Protein AF-A0A6B2VFN2-F1 (afdb_monomer_lite)

Structure (mmCIF, N/CA/C/O backbone):
data_AF-A0A6B2VFN2-F1
#
_entry.id   AF-A0A6B2VFN2-F1
#
loop_
_atom_site.group_PDB
_atom_site.id
_atom_site.type_symbol
_atom_site.label_atom_id
_atom_site.label_alt_id
_atom_site.label_comp_id
_atom_site.label_asym_id
_atom_site.label_entity_id
_atom_site.label_seq_id
_atom_site.pdbx_PDB_ins_code
_atom_site.Cartn_x
_atom_site.Cartn_y
_atom_site.Cartn_z
_atom_site.occupancy
_atom_site.B_iso_or_equiv
_atom_site.auth_seq_id
_atom_site.auth_comp_id
_atom_site.auth_asym_id
_atom_site.auth_atom_id
_atom_site.pdbx_PDB_model_num
ATOM 1 N N . MET A 1 1 ? 42.271 -6.108 -31.082 1.00 52.34 1 MET A N 1
ATOM 2 C CA . MET A 1 1 ? 41.631 -6.967 -32.108 1.00 52.34 1 MET A CA 1
ATOM 3 C C . MET A 1 1 ? 42.453 -8.231 -32.277 1.00 52.34 1 MET A C 1
ATOM 5 O O . MET A 1 1 ? 43.671 -8.130 -32.325 1.00 52.34 1 MET A O 1
ATOM 9 N N . THR A 1 2 ? 41.819 -9.399 -32.352 1.00 78.94 2 THR A N 1
ATOM 10 C CA . THR A 1 2 ? 42.516 -10.686 -32.541 1.00 78.94 2 THR A CA 1
ATOM 11 C C . THR A 1 2 ? 42.675 -11.034 -34.029 1.00 78.94 2 THR A C 1
ATOM 13 O O . THR A 1 2 ? 41.843 -10.654 -34.852 1.00 78.94 2 THR A O 1
ATOM 16 N N . ILE A 1 3 ? 43.713 -11.803 -34.392 1.00 71.69 3 ILE A N 1
ATOM 17 C CA . ILE A 1 3 ? 44.017 -12.228 -35.783 1.00 71.69 3 ILE A CA 1
ATOM 18 C C . ILE A 1 3 ? 42.811 -12.924 -36.447 1.00 71.69 3 ILE A C 1
ATOM 20 O O . ILE A 1 3 ? 42.537 -12.746 -37.634 1.00 71.69 3 ILE A O 1
ATOM 24 N N . ALA A 1 4 ? 42.028 -13.672 -35.666 1.00 60.78 4 ALA A N 1
ATOM 25 C CA . ALA A 1 4 ? 40.812 -14.330 -36.136 1.00 60.78 4 ALA A CA 1
ATOM 26 C C . ALA A 1 4 ? 39.687 -13.346 -36.525 1.00 60.78 4 ALA A C 1
ATOM 28 O O . ALA A 1 4 ? 38.902 -13.645 -37.428 1.00 60.78 4 ALA A O 1
ATOM 29 N N . GLN A 1 5 ? 39.596 -12.180 -35.872 1.00 68.31 5 GLN A N 1
ATOM 30 C CA . GLN A 1 5 ? 38.646 -11.127 -36.249 1.00 68.31 5 GLN A CA 1
ATOM 31 C C . GLN A 1 5 ? 39.063 -10.457 -37.565 1.00 68.31 5 GLN A C 1
ATOM 33 O O . GLN A 1 5 ? 38.209 -10.288 -38.434 1.00 68.31 5 GLN A O 1
ATOM 38 N N . ASP A 1 6 ? 40.358 -10.178 -37.756 1.00 65.00 6 ASP A N 1
ATOM 39 C CA . ASP A 1 6 ? 40.893 -9.542 -38.975 1.00 65.00 6 ASP A CA 1
ATOM 40 C C . ASP A 1 6 ? 40.751 -10.448 -40.220 1.00 65.00 6 ASP A C 1
ATOM 42 O O . ASP A 1 6 ? 40.361 -10.017 -41.307 1.00 65.00 6 ASP A O 1
ATOM 46 N N . LEU A 1 7 ? 40.943 -11.763 -40.072 1.00 68.56 7 LEU A N 1
ATOM 47 C CA . LEU A 1 7 ? 40.706 -12.706 -41.174 1.00 68.56 7 LEU A CA 1
ATOM 48 C C . LEU A 1 7 ? 39.214 -12.830 -41.547 1.00 68.56 7 LEU A C 1
ATOM 50 O O . LEU A 1 7 ? 38.879 -12.974 -42.729 1.00 68.56 7 LEU A O 1
ATOM 54 N N . ARG A 1 8 ? 38.297 -12.745 -40.570 1.00 64.56 8 ARG A N 1
ATOM 55 C CA . ARG A 1 8 ? 36.842 -12.781 -40.822 1.00 64.56 8 ARG A CA 1
ATOM 56 C C . ARG A 1 8 ? 36.340 -11.515 -41.506 1.00 64.56 8 ARG A C 1
ATOM 58 O O . ARG A 1 8 ? 35.509 -11.627 -42.409 1.00 64.56 8 ARG A O 1
ATOM 65 N N . THR A 1 9 ? 36.816 -10.337 -41.101 1.00 65.50 9 THR A N 1
ATOM 66 C CA . THR A 1 9 ? 36.449 -9.068 -41.748 1.00 65.50 9 THR A CA 1
ATOM 67 C C . THR A 1 9 ? 36.961 -9.057 -43.184 1.00 65.50 9 THR A C 1
ATOM 69 O O . THR A 1 9 ? 36.157 -8.932 -44.107 1.00 65.50 9 THR A O 1
ATOM 72 N N . ARG A 1 10 ? 38.246 -9.360 -43.418 1.00 64.56 10 ARG A N 1
ATOM 73 C CA . ARG A 1 10 ? 38.822 -9.440 -44.775 1.00 64.56 10 ARG A CA 1
ATOM 74 C C . ARG A 1 10 ? 38.063 -10.400 -45.697 1.00 64.56 10 ARG A C 1
ATOM 76 O O . ARG A 1 10 ? 37.845 -10.070 -46.860 1.00 64.56 10 ARG A O 1
ATOM 83 N N . ARG A 1 11 ? 37.598 -11.557 -45.204 1.00 68.25 11 ARG A N 1
ATOM 84 C CA . ARG A 1 11 ? 36.796 -12.511 -46.002 1.00 68.25 11 ARG A CA 1
ATOM 85 C C . ARG A 1 11 ? 35.422 -11.957 -46.406 1.00 68.25 11 ARG A C 1
ATOM 87 O O . ARG A 1 11 ? 34.981 -12.237 -47.514 1.00 68.25 11 ARG A O 1
ATOM 94 N N . LYS A 1 12 ? 34.768 -11.149 -45.561 1.00 68.06 12 LYS A N 1
ATOM 95 C CA . LYS A 1 12 ? 33.449 -10.533 -45.839 1.00 68.06 12 LYS A CA 1
ATOM 96 C C . LYS A 1 12 ? 33.490 -9.389 -46.868 1.00 68.06 12 LYS A C 1
ATOM 98 O O . LYS A 1 12 ? 32.432 -8.973 -47.356 1.00 68.06 12 LYS A O 1
ATOM 103 N N . HIS A 1 13 ? 34.685 -8.880 -47.175 1.00 71.12 13 HIS A N 1
ATOM 104 C CA . HIS A 1 13 ? 34.907 -7.789 -48.131 1.00 71.12 13 HIS A CA 1
ATOM 105 C C . HIS A 1 13 ? 35.523 -8.254 -49.463 1.00 71.12 13 HIS A C 1
ATOM 107 O O . HIS A 1 13 ? 35.493 -7.500 -50.433 1.00 71.12 13 HIS A O 1
ATOM 113 N N . ARG A 1 14 ? 36.035 -9.494 -49.555 1.00 74.31 14 ARG A N 1
ATOM 114 C CA . ARG A 1 14 ? 36.526 -10.066 -50.823 1.00 74.31 14 ARG A CA 1
ATOM 115 C C . ARG A 1 14 ? 35.379 -10.183 -51.835 1.00 74.31 14 ARG A C 1
ATOM 117 O O . ARG A 1 14 ? 34.332 -10.735 -51.514 1.00 74.31 14 ARG A O 1
ATOM 124 N N . GLY A 1 15 ? 35.588 -9.667 -53.047 1.00 78.38 15 GLY A N 1
ATOM 125 C CA . GLY A 1 15 ? 34.603 -9.697 -54.138 1.00 78.38 15 GLY A CA 1
ATOM 126 C C . GLY A 1 15 ? 33.595 -8.542 -54.147 1.00 78.38 15 GLY A C 1
ATOM 127 O O . GLY A 1 15 ? 32.765 -8.490 -55.048 1.00 78.38 15 GLY A O 1
ATOM 128 N N . LYS A 1 16 ? 33.667 -7.605 -53.189 1.00 84.69 16 LYS A N 1
ATOM 129 C CA . LYS A 1 16 ? 32.861 -6.377 -53.216 1.00 84.69 16 LYS A CA 1
ATOM 130 C C . LYS A 1 16 ? 33.626 -5.240 -53.877 1.00 84.69 16 LYS A C 1
ATOM 132 O O . LYS A 1 16 ? 34.806 -5.042 -53.594 1.00 84.69 16 LYS A O 1
ATOM 137 N N . THR A 1 17 ? 32.949 -4.464 -54.716 1.00 89.12 17 THR A N 1
ATOM 138 C CA . THR A 1 17 ? 33.530 -3.228 -55.255 1.00 89.12 17 THR A CA 1
ATOM 139 C C . THR A 1 17 ? 33.572 -2.142 -54.169 1.00 89.12 17 THR A C 1
ATOM 141 O O . THR A 1 17 ? 32.743 -2.167 -53.251 1.00 89.12 17 THR A O 1
ATOM 144 N N . PRO A 1 18 ? 34.485 -1.155 -54.253 1.00 88.69 18 PRO A N 1
ATOM 145 C CA . PRO A 1 18 ? 34.527 -0.033 -53.309 1.00 88.69 18 PRO A CA 1
ATOM 146 C C . PRO A 1 18 ? 33.165 0.652 -53.126 1.00 88.69 18 PRO A C 1
ATOM 148 O O . PRO A 1 18 ? 32.749 0.933 -52.007 1.00 88.69 18 PRO A O 1
ATOM 151 N N . TRP A 1 19 ? 32.409 0.819 -54.213 1.00 90.38 19 TRP A N 1
ATOM 152 C CA . TRP A 1 19 ? 31.069 1.404 -54.172 1.00 90.38 19 TRP A CA 1
ATOM 153 C C . TRP A 1 19 ? 30.055 0.553 -53.386 1.00 90.38 19 TRP A C 1
ATOM 155 O O . TRP A 1 19 ? 29.244 1.086 -52.627 1.00 90.38 19 TRP A O 1
ATOM 165 N N . GLN A 1 20 ? 30.118 -0.780 -53.496 1.00 89.88 20 GLN A N 1
ATOM 166 C CA . GLN A 1 20 ? 29.274 -1.672 -52.692 1.00 89.88 20 GLN A CA 1
ATOM 167 C C . GLN A 1 20 ? 29.604 -1.573 -51.199 1.00 89.88 20 GLN A C 1
ATOM 169 O O . GLN A 1 20 ? 28.689 -1.636 -50.377 1.00 89.88 20 GLN A O 1
ATOM 174 N N . LEU A 1 21 ? 30.882 -1.392 -50.843 1.00 89.31 21 LEU A N 1
ATOM 175 C CA . LEU A 1 21 ? 31.291 -1.175 -49.454 1.00 89.31 21 LEU A CA 1
ATOM 176 C C . LEU A 1 21 ? 30.721 0.135 -48.907 1.00 89.31 21 LEU A C 1
ATOM 178 O O . LEU A 1 21 ? 30.087 0.104 -47.854 1.00 89.31 21 LEU A O 1
ATOM 182 N N . VAL A 1 22 ? 30.844 1.238 -49.651 1.00 93.00 22 VAL A N 1
ATOM 183 C CA . VAL A 1 22 ? 30.262 2.542 -49.280 1.00 93.00 22 VAL A CA 1
ATOM 184 C C . VAL A 1 22 ? 28.753 2.427 -49.055 1.00 93.00 22 VAL A C 1
ATOM 186 O O . VAL A 1 22 ? 28.248 2.864 -48.024 1.00 93.00 22 VAL A O 1
ATOM 189 N N . LYS A 1 23 ? 28.030 1.750 -49.957 1.00 93.38 23 LYS A N 1
ATOM 190 C CA . LYS A 1 23 ? 26.584 1.526 -49.799 1.00 93.38 23 LYS A CA 1
ATOM 191 C C . LYS A 1 23 ? 26.256 0.714 -48.544 1.00 93.38 23 LYS A C 1
ATOM 193 O O . LYS A 1 23 ? 25.274 1.012 -47.867 1.00 93.38 23 LYS A O 1
ATOM 198 N N . THR A 1 24 ? 27.046 -0.319 -48.235 1.00 91.69 24 THR A N 1
ATOM 199 C CA . THR A 1 24 ? 26.834 -1.113 -47.015 1.00 91.69 24 THR A CA 1
ATOM 200 C C . THR A 1 24 ? 27.152 -0.336 -45.746 1.00 91.69 24 THR A C 1
ATOM 202 O O . THR A 1 24 ? 26.391 -0.453 -44.794 1.00 91.69 24 THR A O 1
ATOM 205 N N . ILE A 1 25 ? 28.215 0.471 -45.741 1.00 92.06 25 ILE A N 1
ATOM 206 C CA . ILE A 1 25 ? 28.588 1.320 -44.604 1.00 92.06 25 ILE A CA 1
ATOM 207 C C . ILE A 1 25 ? 27.478 2.339 -44.346 1.00 92.06 25 ILE A C 1
ATOM 209 O O . ILE A 1 25 ? 26.897 2.314 -43.272 1.00 92.06 25 ILE A O 1
ATOM 213 N N . GLY A 1 26 ? 27.052 3.094 -45.363 1.00 95.62 26 GLY A N 1
ATOM 214 C CA . GLY A 1 26 ? 25.975 4.077 -45.200 1.00 95.62 26 GLY A CA 1
ATOM 215 C C . GLY A 1 26 ? 24.603 3.467 -44.875 1.00 95.62 26 GLY A C 1
ATOM 216 O O . GLY A 1 26 ? 23.694 4.165 -44.430 1.00 95.62 26 GLY A O 1
ATOM 217 N N . ARG A 1 27 ? 24.393 2.164 -45.109 1.00 96.19 27 ARG A N 1
ATOM 218 C CA . ARG A 1 27 ? 23.218 1.454 -44.580 1.00 96.19 27 ARG A CA 1
ATOM 219 C C . ARG A 1 27 ? 23.392 1.144 -43.092 1.00 96.19 27 ARG A C 1
ATOM 221 O O . ARG A 1 27 ? 22.484 1.425 -42.325 1.00 96.19 27 ARG A O 1
ATOM 228 N N . LEU A 1 28 ? 24.540 0.584 -42.711 1.00 95.50 28 LEU A N 1
ATOM 229 C CA . LEU A 1 28 ? 24.841 0.227 -41.324 1.00 95.50 28 LEU A CA 1
ATOM 230 C C . LEU A 1 28 ? 24.887 1.454 -40.408 1.00 95.50 28 LEU A C 1
ATOM 232 O O . LEU A 1 28 ? 24.419 1.363 -39.284 1.00 95.50 28 LEU A O 1
ATOM 236 N N . GLU A 1 29 ? 25.396 2.588 -40.888 1.00 96.56 29 GLU A N 1
ATOM 237 C CA . GLU A 1 29 ? 25.383 3.859 -40.152 1.00 96.56 29 GLU A CA 1
ATOM 238 C C . GLU A 1 29 ? 23.947 4.299 -39.851 1.00 96.56 29 GLU A C 1
ATOM 240 O O . GLU A 1 29 ? 23.611 4.523 -38.698 1.00 96.56 29 GLU A O 1
ATOM 245 N N . ARG A 1 30 ? 23.053 4.279 -40.850 1.00 97.19 30 ARG A N 1
ATOM 246 C CA . ARG A 1 30 ? 21.631 4.608 -40.641 1.00 97.19 30 ARG A CA 1
ATOM 247 C C . ARG A 1 30 ? 20.915 3.634 -39.703 1.00 97.19 30 ARG A C 1
ATOM 249 O O . ARG A 1 30 ? 20.075 4.054 -38.915 1.00 97.19 30 ARG A O 1
ATOM 256 N N . GLU A 1 31 ? 21.214 2.339 -39.804 1.00 97.56 31 GLU A N 1
ATOM 257 C CA . GLU A 1 31 ? 20.676 1.325 -38.888 1.00 97.56 31 GLU A CA 1
ATOM 258 C C . GLU A 1 31 ? 21.186 1.549 -37.453 1.00 97.56 31 GLU A C 1
ATOM 260 O O . GLU A 1 31 ? 20.409 1.441 -36.505 1.00 97.56 31 GLU A O 1
ATOM 265 N N . ALA A 1 32 ? 22.464 1.907 -37.290 1.00 96.56 32 ALA A N 1
ATOM 266 C CA . ALA A 1 32 ? 23.057 2.227 -35.996 1.00 96.56 32 ALA A CA 1
ATOM 267 C C . ALA A 1 32 ? 22.460 3.507 -35.396 1.00 96.56 32 ALA A C 1
ATOM 269 O O . ALA A 1 32 ? 22.075 3.490 -34.230 1.00 96.56 32 ALA A O 1
ATOM 270 N N . ASP A 1 33 ? 22.306 4.573 -36.185 1.00 97.81 33 ASP A N 1
ATOM 271 C CA . ASP A 1 33 ? 21.685 5.826 -35.743 1.00 97.81 33 ASP A CA 1
ATOM 272 C C . ASP A 1 33 ? 20.243 5.594 -35.275 1.00 97.81 33 ASP A C 1
ATOM 274 O O . ASP A 1 33 ? 19.854 6.035 -34.193 1.00 97.81 33 ASP A O 1
ATOM 278 N N . ALA A 1 34 ? 19.458 4.826 -36.042 1.00 97.75 34 ALA A N 1
ATOM 279 C CA . ALA A 1 34 ? 18.093 4.471 -35.662 1.00 97.75 34 ALA A CA 1
ATOM 280 C C . ALA A 1 34 ? 18.048 3.672 -34.348 1.00 97.75 34 ALA A C 1
ATOM 282 O O . ALA A 1 34 ? 17.217 3.956 -33.482 1.00 97.75 34 ALA A O 1
ATOM 283 N N . ALA A 1 35 ? 18.956 2.707 -34.173 1.00 97.69 35 ALA A N 1
ATOM 284 C CA . ALA A 1 35 ? 19.059 1.936 -32.937 1.00 97.69 35 ALA A CA 1
ATOM 285 C C . ALA A 1 35 ? 19.471 2.813 -31.742 1.00 97.69 35 ALA A C 1
ATOM 287 O O . ALA A 1 35 ? 18.927 2.654 -30.651 1.00 97.69 35 ALA A O 1
ATOM 288 N N . VAL A 1 36 ? 20.387 3.768 -31.933 1.00 98.19 36 VAL A N 1
ATOM 289 C CA . VAL A 1 36 ? 20.786 4.722 -30.887 1.00 98.19 36 VAL A CA 1
ATOM 290 C C . VAL A 1 36 ? 19.608 5.598 -30.473 1.00 98.19 36 VAL A C 1
ATOM 292 O O . VAL A 1 36 ? 19.346 5.717 -29.277 1.00 98.19 36 VAL A O 1
ATOM 295 N N . CYS A 1 37 ? 18.845 6.143 -31.424 1.00 97.94 37 CYS A N 1
ATOM 296 C CA . CYS A 1 37 ? 17.640 6.913 -31.108 1.00 97.94 37 CYS A CA 1
ATOM 297 C C . CYS A 1 37 ? 16.618 6.088 -30.311 1.00 97.94 37 CYS A C 1
ATOM 299 O O . CYS A 1 37 ? 16.052 6.592 -29.342 1.00 97.94 37 CYS A O 1
ATOM 301 N N . GLN A 1 38 ? 16.414 4.816 -30.671 1.00 98.31 38 GLN A N 1
ATOM 302 C CA . GLN A 1 38 ? 15.529 3.916 -29.924 1.00 98.31 38 GLN A CA 1
ATOM 303 C C . GLN A 1 38 ? 16.039 3.647 -28.506 1.00 98.31 38 GLN A C 1
ATOM 305 O O . GLN A 1 38 ? 15.256 3.684 -27.561 1.00 98.31 38 GLN A O 1
ATOM 310 N N . MET A 1 39 ? 17.342 3.410 -28.334 1.00 98.25 39 MET A N 1
ATOM 311 C CA . MET A 1 39 ? 17.932 3.213 -27.007 1.00 98.25 39 MET A CA 1
ATOM 312 C C . MET A 1 39 ? 17.777 4.449 -26.123 1.00 98.25 39 MET A C 1
ATOM 314 O O . MET A 1 39 ? 17.456 4.304 -24.948 1.00 98.25 39 MET A O 1
ATOM 318 N N . VAL A 1 40 ? 17.960 5.649 -26.679 1.00 98.31 40 VAL A N 1
ATOM 319 C CA . VAL A 1 40 ? 17.748 6.903 -25.943 1.00 98.31 40 VAL A CA 1
ATOM 320 C C . VAL A 1 40 ? 16.284 7.051 -25.532 1.00 98.31 40 VAL A C 1
ATOM 322 O O . VAL A 1 40 ? 16.023 7.346 -24.371 1.00 98.31 40 VAL A O 1
ATOM 325 N N . ALA A 1 41 ? 15.335 6.784 -26.435 1.00 98.25 41 ALA A N 1
ATOM 326 C CA . ALA A 1 41 ? 13.909 6.830 -26.110 1.00 98.25 41 ALA A CA 1
ATOM 327 C C . ALA A 1 41 ? 13.554 5.859 -24.968 1.00 98.25 41 ALA A C 1
ATOM 329 O O . ALA A 1 41 ? 12.975 6.269 -23.963 1.00 98.25 41 ALA A O 1
ATOM 330 N N . MET A 1 42 ? 14.000 4.603 -25.060 1.00 98.31 42 MET A N 1
ATOM 331 C CA . MET A 1 42 ? 13.786 3.617 -23.995 1.00 98.31 42 MET A CA 1
ATOM 332 C C . MET A 1 42 ? 14.444 4.036 -22.675 1.00 98.31 42 MET A C 1
ATOM 334 O O . MET A 1 42 ? 13.846 3.866 -21.618 1.00 98.31 42 MET A O 1
ATOM 338 N N . ALA A 1 43 ? 15.656 4.599 -22.709 1.00 98.44 43 ALA A N 1
ATOM 339 C CA . ALA A 1 43 ? 16.322 5.089 -21.503 1.00 98.44 43 ALA A CA 1
ATOM 340 C C . ALA A 1 43 ? 15.510 6.205 -20.828 1.00 98.44 43 ALA A C 1
ATOM 342 O O . ALA A 1 43 ? 15.283 6.145 -19.623 1.00 98.44 43 ALA A O 1
ATOM 343 N N . THR A 1 44 ? 14.985 7.159 -21.605 1.00 98.19 44 THR A N 1
ATOM 344 C CA . THR A 1 44 ? 14.132 8.226 -21.059 1.00 98.19 44 THR A CA 1
ATOM 345 C C . THR A 1 44 ? 12.819 7.701 -20.475 1.00 98.19 44 THR A C 1
ATOM 347 O O . THR A 1 44 ? 12.365 8.200 -19.447 1.00 98.19 44 THR A O 1
ATOM 350 N N . GLU A 1 45 ? 12.227 6.665 -21.077 1.00 98.50 45 GLU A N 1
ATOM 351 C CA . GLU A 1 45 ? 11.043 5.997 -20.524 1.00 98.50 45 GLU A CA 1
ATOM 352 C C . GLU A 1 45 ? 11.363 5.285 -19.203 1.00 98.50 45 GLU A C 1
ATOM 354 O O . GLU A 1 45 ? 10.609 5.404 -18.238 1.00 98.50 45 GLU A O 1
ATOM 359 N N . ILE A 1 46 ? 12.498 4.584 -19.127 1.00 98.44 46 ILE A N 1
ATOM 360 C CA . ILE A 1 46 ? 12.954 3.914 -17.900 1.00 98.44 46 ILE A CA 1
ATOM 361 C C . ILE A 1 46 ? 13.196 4.927 -16.777 1.00 98.44 46 ILE A C 1
ATOM 363 O O . ILE A 1 46 ? 12.813 4.665 -15.631 1.00 98.44 46 ILE A O 1
ATOM 367 N N . ASP A 1 47 ? 13.804 6.069 -17.089 1.00 98.50 47 ASP A N 1
ATOM 368 C CA . ASP A 1 47 ? 14.043 7.138 -16.119 1.00 98.50 47 ASP A CA 1
ATOM 369 C C . ASP A 1 47 ? 12.718 7.705 -15.591 1.00 98.50 47 ASP A C 1
ATOM 371 O O . ASP A 1 47 ? 12.545 7.825 -14.375 1.00 98.50 47 ASP A O 1
ATOM 375 N N . GLY A 1 48 ? 11.749 7.953 -16.482 1.00 98.44 48 GLY A N 1
ATOM 376 C CA . GLY A 1 48 ? 10.398 8.385 -16.110 1.00 98.44 48 GLY A CA 1
ATOM 377 C C . GLY A 1 48 ? 9.694 7.382 -15.194 1.00 98.44 48 GLY A C 1
ATOM 378 O O . GLY A 1 48 ? 9.287 7.725 -14.086 1.00 98.44 48 GLY A O 1
ATOM 379 N N . LEU A 1 49 ? 9.658 6.106 -15.587 1.00 98.50 49 LEU A N 1
ATOM 380 C CA . LEU A 1 49 ? 9.057 5.039 -14.779 1.00 98.50 49 LEU A CA 1
ATOM 381 C C . LEU A 1 49 ? 9.759 4.855 -13.426 1.00 98.50 49 LEU A C 1
ATOM 383 O O . LEU A 1 49 ? 9.138 4.458 -12.437 1.00 98.50 49 LEU A O 1
ATOM 387 N N . THR A 1 50 ? 11.064 5.112 -13.361 1.00 98.44 50 THR A N 1
ATOM 388 C CA . THR A 1 50 ? 11.820 5.042 -12.107 1.00 98.44 50 THR A CA 1
ATOM 389 C C . THR A 1 50 ? 11.466 6.201 -11.183 1.00 98.44 50 THR A C 1
ATOM 391 O O . THR A 1 50 ? 11.286 5.972 -9.985 1.00 98.44 50 THR A O 1
ATOM 394 N N . ALA A 1 51 ? 11.301 7.412 -11.718 1.00 98.38 51 ALA A N 1
ATOM 395 C CA . ALA A 1 51 ? 10.823 8.560 -10.953 1.00 98.38 51 ALA A CA 1
ATOM 396 C C . ALA A 1 51 ? 9.406 8.319 -10.402 1.00 98.38 51 ALA A C 1
ATOM 398 O O . ALA A 1 51 ? 9.200 8.449 -9.193 1.00 98.38 51 ALA A O 1
ATOM 399 N N . ASP A 1 52 ? 8.479 7.861 -11.248 1.00 98.38 52 ASP A N 1
ATOM 400 C CA . ASP A 1 52 ? 7.093 7.569 -10.857 1.00 98.38 52 ASP A CA 1
ATOM 401 C C . ASP A 1 52 ? 7.024 6.498 -9.761 1.00 98.38 52 ASP A C 1
ATOM 403 O O . ASP A 1 52 ? 6.334 6.652 -8.749 1.00 98.38 52 ASP A O 1
ATOM 407 N N . ARG A 1 53 ? 7.798 5.416 -9.913 1.00 98.44 53 ARG A N 1
ATOM 408 C CA . ARG A 1 53 ? 7.895 4.351 -8.906 1.00 98.44 53 ARG A CA 1
ATOM 409 C C . ARG A 1 53 ? 8.420 4.880 -7.573 1.00 98.44 53 ARG A C 1
ATOM 411 O O . ARG A 1 53 ? 7.894 4.507 -6.524 1.00 98.44 53 ARG A O 1
ATOM 418 N N . ASN A 1 54 ? 9.458 5.714 -7.598 1.00 98.25 54 ASN A N 1
ATOM 419 C CA . ASN A 1 54 ? 10.040 6.280 -6.382 1.00 98.25 54 ASN A CA 1
ATOM 420 C C . ASN A 1 54 ? 9.039 7.198 -5.673 1.00 98.25 54 ASN A C 1
ATOM 422 O O . ASN A 1 54 ? 8.885 7.103 -4.456 1.00 98.25 54 ASN A O 1
ATOM 426 N N . GLN A 1 55 ? 8.312 8.021 -6.431 1.00 98.25 55 GLN A N 1
ATOM 427 C CA . GLN A 1 55 ? 7.254 8.870 -5.893 1.00 98.25 55 GLN A CA 1
ATOM 428 C C . GLN A 1 55 ? 6.139 8.040 -5.248 1.00 98.25 55 GLN A C 1
ATOM 430 O O . GLN A 1 55 ? 5.760 8.309 -4.109 1.00 98.25 55 GLN A O 1
ATOM 435 N N . LEU A 1 56 ? 5.649 7.003 -5.933 1.00 98.31 56 LEU A N 1
ATOM 436 C CA . LEU A 1 56 ? 4.612 6.130 -5.383 1.00 98.31 56 LEU A CA 1
ATOM 437 C C . LEU A 1 56 ? 5.096 5.406 -4.121 1.00 98.31 56 LEU A C 1
ATOM 439 O O . LEU A 1 56 ? 4.370 5.317 -3.136 1.00 98.31 56 LEU A O 1
ATOM 443 N N . THR A 1 57 ? 6.344 4.935 -4.123 1.00 98.00 57 THR A N 1
ATOM 444 C CA . THR A 1 57 ? 6.945 4.268 -2.958 1.00 98.00 57 THR A CA 1
ATOM 445 C C . THR A 1 57 ? 6.980 5.202 -1.749 1.00 98.00 57 THR A C 1
ATOM 447 O O . THR A 1 57 ? 6.616 4.786 -0.652 1.00 98.00 57 THR A O 1
ATOM 450 N N . HIS A 1 58 ? 7.358 6.467 -1.948 1.00 97.81 58 HIS A N 1
ATOM 451 C CA . HIS A 1 58 ? 7.351 7.472 -0.886 1.00 97.81 58 HIS A CA 1
ATOM 452 C C . HIS A 1 58 ? 5.940 7.712 -0.337 1.00 97.81 58 HIS A C 1
ATOM 454 O O . HIS A 1 58 ? 5.727 7.640 0.869 1.00 97.81 58 HIS A O 1
ATOM 460 N N . GLN A 1 59 ? 4.958 7.908 -1.222 1.00 97.75 59 GLN A N 1
ATOM 461 C CA . GLN A 1 59 ? 3.561 8.115 -0.826 1.00 97.75 59 GLN A CA 1
ATOM 462 C C . GLN A 1 59 ? 3.013 6.932 -0.018 1.00 97.75 59 GLN A C 1
ATOM 464 O O . GLN A 1 59 ? 2.352 7.128 1.001 1.00 97.75 59 GLN A O 1
ATOM 469 N N . MET A 1 60 ? 3.316 5.699 -0.434 1.00 97.56 60 MET A N 1
AT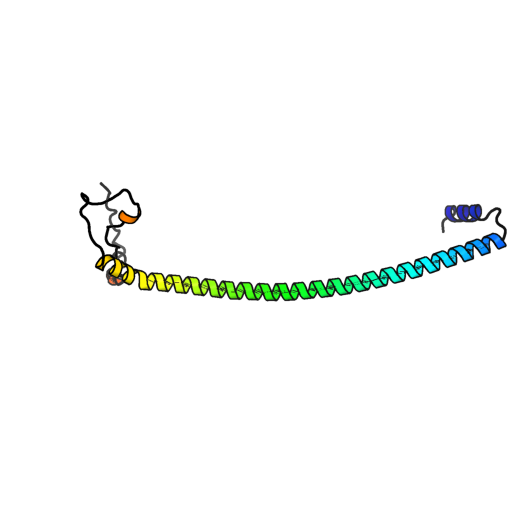OM 470 C CA . MET A 1 60 ? 2.898 4.506 0.303 1.00 97.56 60 MET A CA 1
ATOM 471 C C . MET A 1 60 ? 3.562 4.418 1.680 1.00 97.56 60 MET A C 1
ATOM 473 O O . MET A 1 60 ? 2.915 3.999 2.636 1.00 97.56 60 MET A O 1
ATOM 477 N N . GLN A 1 61 ? 4.829 4.817 1.803 1.00 97.62 61 GLN A N 1
ATOM 478 C CA . GLN A 1 61 ? 5.521 4.850 3.094 1.00 97.62 61 GLN A CA 1
ATOM 479 C C . GLN A 1 61 ? 4.906 5.887 4.037 1.00 97.62 61 GLN A C 1
ATOM 481 O O . GLN A 1 61 ? 4.639 5.566 5.193 1.00 97.62 61 GLN A O 1
ATOM 486 N N . GLU A 1 62 ? 4.617 7.093 3.548 1.00 97.31 62 GLU A N 1
ATOM 487 C CA . GLU A 1 62 ? 3.947 8.133 4.338 1.00 97.31 62 GLU A CA 1
ATOM 488 C C . GLU A 1 62 ? 2.566 7.672 4.820 1.00 97.31 62 GLU A C 1
ATOM 490 O O . GLU A 1 62 ? 2.240 7.802 6.001 1.00 97.31 62 GLU A O 1
ATOM 495 N N . GLN A 1 63 ? 1.778 7.063 3.930 1.00 97.50 63 GLN A N 1
ATOM 496 C CA . GLN A 1 63 ? 0.472 6.501 4.281 1.00 97.50 63 GLN A CA 1
ATOM 497 C C . GLN A 1 63 ? 0.589 5.358 5.291 1.00 97.50 63 GLN A C 1
ATOM 499 O O . GLN A 1 63 ? -0.189 5.303 6.241 1.00 97.50 63 GLN A O 1
ATOM 504 N N . ALA A 1 64 ? 1.567 4.463 5.129 1.00 97.88 64 ALA A N 1
ATOM 505 C CA . ALA A 1 64 ? 1.790 3.363 6.061 1.00 97.88 64 ALA A CA 1
ATOM 506 C C . ALA A 1 64 ? 2.128 3.872 7.470 1.00 97.88 64 ALA A C 1
ATOM 508 O O . ALA A 1 64 ? 1.586 3.356 8.446 1.00 97.88 64 ALA A O 1
ATOM 509 N N . VAL A 1 65 ? 2.965 4.910 7.582 1.00 97.62 65 VAL A N 1
ATOM 510 C CA . VAL A 1 65 ? 3.292 5.543 8.870 1.00 97.62 65 VAL A CA 1
ATOM 511 C C . VAL A 1 65 ? 2.056 6.200 9.489 1.00 97.62 65 VAL A C 1
ATOM 513 O O . VAL A 1 65 ? 1.776 5.977 10.666 1.00 97.62 65 VAL A O 1
ATOM 516 N N . ALA A 1 66 ? 1.280 6.955 8.707 1.00 96.88 66 ALA A N 1
ATOM 517 C CA . ALA A 1 66 ? 0.060 7.601 9.195 1.00 96.88 66 ALA A CA 1
ATOM 518 C C . ALA A 1 66 ? -0.990 6.583 9.679 1.00 96.88 66 ALA A C 1
ATOM 520 O O . ALA A 1 66 ? -1.600 6.755 10.738 1.00 96.88 66 ALA A O 1
ATOM 521 N N . HIS A 1 67 ? -1.178 5.493 8.930 1.00 97.25 67 HIS A N 1
ATOM 522 C CA . HIS A 1 67 ? -2.080 4.413 9.319 1.00 97.25 67 HIS A CA 1
ATOM 523 C C . HIS A 1 67 ? -1.591 3.668 10.558 1.00 97.25 67 HIS A C 1
ATOM 525 O O . HIS A 1 67 ? -2.407 3.367 11.424 1.00 97.25 67 HIS A O 1
ATOM 531 N N . ALA A 1 68 ? -0.286 3.410 10.680 1.00 97.75 68 ALA A N 1
ATOM 532 C CA . ALA A 1 68 ? 0.276 2.780 11.870 1.00 97.75 68 ALA A CA 1
ATOM 533 C C . ALA A 1 68 ? 0.021 3.624 13.129 1.00 97.75 68 ALA A C 1
ATOM 535 O O . ALA A 1 68 ? -0.440 3.079 14.127 1.00 97.75 68 ALA A O 1
ATOM 536 N N . ALA A 1 69 ? 0.232 4.943 13.054 1.00 97.00 69 ALA 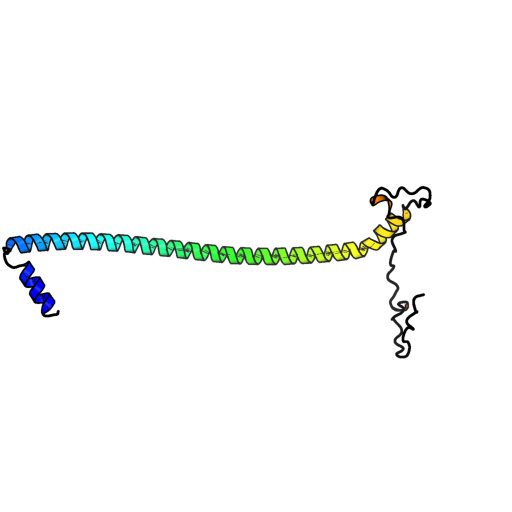A N 1
ATOM 537 C CA . ALA A 1 69 ? -0.072 5.854 14.158 1.00 97.00 69 ALA A CA 1
ATOM 538 C C . ALA A 1 69 ? -1.567 5.836 14.522 1.00 97.00 69 ALA A C 1
ATOM 540 O O . ALA A 1 69 ? -1.920 5.691 15.684 1.00 97.00 69 ALA A O 1
ATOM 541 N N . THR A 1 70 ? -2.450 5.874 13.519 1.00 97.88 70 THR A N 1
ATOM 542 C CA . THR A 1 70 ? -3.906 5.832 13.749 1.00 97.88 70 THR A CA 1
ATOM 543 C C . THR A 1 70 ? -4.348 4.521 14.407 1.00 97.88 70 THR A C 1
ATOM 545 O O . THR A 1 70 ? -5.222 4.517 15.269 1.00 97.88 70 THR A O 1
ATOM 548 N N . VAL A 1 71 ? -3.771 3.389 13.992 1.00 98.12 71 VAL A N 1
ATOM 549 C CA . VAL A 1 71 ? -4.072 2.082 14.594 1.00 98.12 71 VAL A CA 1
ATOM 550 C C . VAL A 1 71 ? -3.605 2.032 16.043 1.00 98.12 71 VAL A C 1
ATOM 552 O O . VAL A 1 71 ? -4.331 1.491 16.875 1.00 98.12 71 VAL A O 1
ATOM 555 N N . ASP A 1 72 ? -2.432 2.584 16.347 1.00 98.06 72 ASP A N 1
ATOM 556 C CA . ASP A 1 72 ? -1.922 2.654 17.717 1.00 98.06 72 ASP A CA 1
ATOM 557 C C . ASP A 1 72 ? -2.852 3.502 18.596 1.00 98.06 72 ASP A C 1
ATOM 559 O O . ASP A 1 72 ? -3.368 3.003 19.596 1.00 98.06 72 ASP A O 1
ATOM 563 N N . ASP A 1 73 ? -3.202 4.711 18.146 1.00 97.75 73 ASP A N 1
ATOM 564 C CA . ASP A 1 73 ? -4.140 5.601 18.840 1.00 97.75 73 ASP A CA 1
ATOM 565 C C . ASP A 1 73 ? -5.480 4.898 19.125 1.00 97.75 73 ASP A C 1
ATOM 567 O O . ASP A 1 73 ? -5.917 4.824 20.276 1.00 97.75 73 ASP A O 1
ATOM 571 N N . LEU A 1 74 ? -6.099 4.284 18.110 1.00 97.94 74 LEU A N 1
ATOM 572 C CA . LEU A 1 74 ? -7.364 3.553 18.270 1.00 97.94 74 LEU A CA 1
ATOM 573 C C . LEU A 1 74 ? -7.235 2.333 19.189 1.00 97.94 74 LEU A C 1
ATOM 575 O O . LEU A 1 74 ? -8.181 1.988 19.899 1.00 97.94 74 LEU A O 1
ATOM 579 N N . THR A 1 75 ? -6.083 1.664 19.181 1.00 98.06 75 THR A N 1
ATOM 580 C CA . THR A 1 75 ? -5.823 0.525 20.069 1.00 98.06 75 THR A CA 1
ATOM 581 C C . THR A 1 75 ? -5.741 0.996 21.516 1.00 98.06 75 THR A C 1
ATOM 583 O O . THR A 1 75 ? -6.374 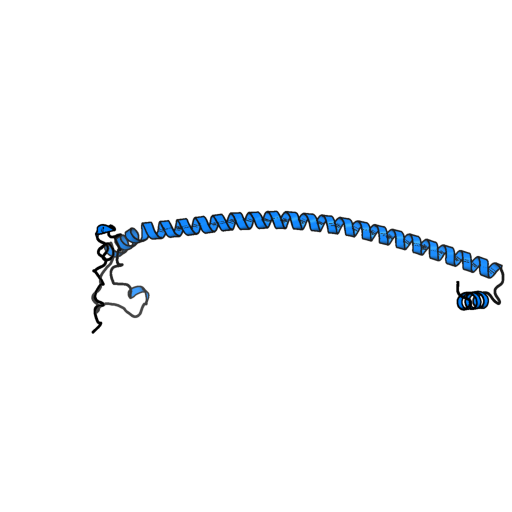0.393 22.383 1.00 98.06 75 THR A O 1
ATOM 586 N N . THR A 1 76 ? -5.042 2.104 21.777 1.00 97.88 76 THR A N 1
ATOM 587 C CA . THR A 1 76 ? -4.971 2.684 23.124 1.00 97.88 76 THR A CA 1
ATOM 588 C C . THR A 1 76 ? -6.335 3.166 23.617 1.00 97.88 76 THR A C 1
ATOM 590 O O . THR A 1 76 ? -6.688 2.917 24.771 1.00 97.88 76 THR A O 1
ATOM 593 N N . GLU A 1 77 ? -7.140 3.789 22.750 1.00 97.88 77 GLU A N 1
ATOM 594 C CA . GLU A 1 77 ? -8.497 4.222 23.089 1.00 97.88 77 GLU A CA 1
ATOM 595 C C . GLU A 1 77 ? -9.401 3.026 23.402 1.00 97.88 77 GLU A C 1
ATOM 597 O O . GLU A 1 77 ? -10.081 3.023 24.431 1.00 97.88 77 GLU A O 1
ATOM 602 N N . ARG A 1 78 ? -9.368 1.978 22.570 1.00 98.00 78 ARG A N 1
ATOM 603 C CA . ARG A 1 78 ? -10.106 0.734 22.822 1.00 98.00 78 ARG A CA 1
ATOM 604 C C . ARG A 1 78 ? -9.728 0.136 24.174 1.00 98.00 78 ARG A C 1
ATOM 606 O O . ARG A 1 78 ? -10.615 -0.161 24.966 1.00 98.00 78 ARG A O 1
ATOM 613 N N . ASP A 1 79 ? -8.436 -0.011 24.451 1.00 97.94 79 ASP A N 1
ATOM 614 C CA . ASP A 1 79 ? -7.965 -0.617 25.699 1.00 97.94 79 ASP A CA 1
ATOM 615 C C . ASP A 1 79 ? -8.376 0.224 26.916 1.00 97.94 79 ASP A C 1
ATOM 617 O O . ASP A 1 79 ? -8.768 -0.314 27.956 1.00 97.94 79 ASP A O 1
ATOM 621 N N . HIS A 1 80 ? -8.353 1.552 26.779 1.00 97.38 80 HIS A N 1
ATOM 622 C CA . HIS A 1 80 ? -8.841 2.460 27.808 1.00 97.38 80 HIS A CA 1
ATOM 623 C C . HIS A 1 80 ? -10.352 2.312 28.043 1.00 97.38 80 HIS A C 1
ATOM 625 O O . HIS A 1 80 ? -10.797 2.269 29.194 1.00 97.38 80 HIS A O 1
ATOM 631 N N . LEU A 1 81 ? -11.147 2.207 26.977 1.00 97.31 81 LEU A N 1
ATOM 632 C CA . LEU A 1 81 ? -12.592 1.990 27.066 1.00 97.31 81 LEU A CA 1
ATOM 633 C C . LEU A 1 81 ? -12.927 0.619 27.663 1.00 97.31 81 LEU A C 1
ATOM 635 O O . LEU A 1 81 ? -13.814 0.533 28.512 1.00 97.31 81 LEU A O 1
ATOM 639 N N . ASP A 1 82 ? -12.196 -0.433 27.299 1.00 97.50 82 ASP A N 1
ATOM 640 C CA . ASP A 1 82 ? -12.380 -1.776 27.856 1.00 97.50 82 ASP A CA 1
ATOM 641 C C . ASP A 1 82 ? -12.100 -1.800 29.364 1.00 97.50 82 ASP A C 1
ATOM 643 O O . ASP A 1 82 ? -12.867 -2.387 30.135 1.00 97.50 82 ASP A O 1
ATOM 647 N N . GLN A 1 83 ? -11.057 -1.096 29.815 1.00 96.75 83 GLN A N 1
ATOM 648 C CA . GLN A 1 83 ? -10.765 -0.928 31.241 1.00 96.75 83 GLN A CA 1
ATOM 649 C C . GLN A 1 83 ? -11.872 -0.155 31.967 1.00 96.75 83 GLN A C 1
ATOM 651 O O . GLN A 1 83 ? -12.299 -0.562 33.050 1.00 96.75 83 GLN A O 1
ATOM 656 N N . GLN A 1 84 ? -12.373 0.934 31.376 1.00 97.00 84 GLN A N 1
ATOM 657 C CA . GLN A 1 84 ? -13.489 1.690 31.948 1.00 97.00 84 GLN A CA 1
ATOM 658 C C . GLN A 1 84 ? -14.759 0.840 32.040 1.00 97.00 84 GLN A C 1
ATOM 660 O O . GLN A 1 84 ? -15.421 0.836 33.078 1.00 97.00 84 GLN A O 1
ATOM 665 N N . LEU A 1 85 ? -15.084 0.078 30.994 1.00 96.00 85 LEU A N 1
ATOM 666 C CA . LEU A 1 85 ? -16.228 -0.830 30.991 1.00 96.00 85 LEU A CA 1
ATOM 667 C C . LEU A 1 85 ? -16.084 -1.923 32.050 1.00 96.00 85 LEU A C 1
ATOM 669 O O . LEU A 1 85 ? -17.059 -2.224 32.738 1.00 96.00 85 LEU A O 1
ATOM 673 N N . ALA A 1 86 ? -14.892 -2.499 32.212 1.00 94.56 86 ALA A N 1
ATOM 674 C CA . ALA A 1 86 ? -14.623 -3.474 33.265 1.00 94.56 86 ALA A CA 1
ATOM 675 C C . ALA A 1 86 ? -14.829 -2.864 34.661 1.00 94.56 86 ALA A C 1
ATOM 677 O O . ALA A 1 86 ? -15.555 -3.437 35.473 1.00 94.56 86 ALA A O 1
ATOM 678 N N . ALA A 1 87 ? -14.286 -1.669 34.906 1.00 93.44 87 ALA A N 1
ATOM 679 C CA . ALA A 1 87 ? -14.431 -0.971 36.182 1.00 93.44 87 ALA A CA 1
ATOM 680 C C . ALA A 1 87 ? -15.891 -0.590 36.487 1.00 93.44 87 ALA A C 1
ATOM 682 O O . ALA A 1 87 ? -16.355 -0.746 37.617 1.00 93.44 87 ALA A O 1
ATOM 683 N N . LEU A 1 88 ? -16.645 -0.122 35.486 1.00 94.06 88 LEU A N 1
ATOM 684 C CA . LEU A 1 88 ? -18.071 0.178 35.645 1.00 94.06 88 LEU A CA 1
ATOM 685 C C . LEU A 1 88 ? -18.878 -1.093 35.919 1.00 94.06 88 LEU A C 1
ATOM 687 O O . LEU A 1 88 ? -19.724 -1.092 36.813 1.00 94.06 88 LEU A O 1
ATOM 691 N N . ARG A 1 89 ? -18.600 -2.186 35.199 1.00 92.12 89 ARG A N 1
ATOM 692 C CA . ARG A 1 89 ? -19.243 -3.484 35.446 1.00 92.12 89 ARG A CA 1
ATOM 693 C C . ARG A 1 89 ? -18.970 -3.975 36.858 1.00 92.12 89 ARG A C 1
ATOM 695 O O . ARG A 1 89 ? -19.907 -4.388 37.524 1.00 92.12 89 ARG A O 1
ATOM 702 N N . GLU A 1 90 ? -17.732 -3.896 37.332 1.00 89.69 90 GLU A N 1
ATOM 703 C CA . GLU A 1 90 ? -17.381 -4.301 38.695 1.00 89.69 90 GLU A CA 1
ATOM 704 C C . GLU A 1 90 ? -18.081 -3.425 39.745 1.00 89.69 90 GLU A C 1
ATOM 706 O O . GLU A 1 90 ? -18.640 -3.940 40.713 1.00 89.69 90 GLU A O 1
ATOM 711 N N . ARG A 1 91 ? -18.127 -2.107 39.519 1.00 90.38 9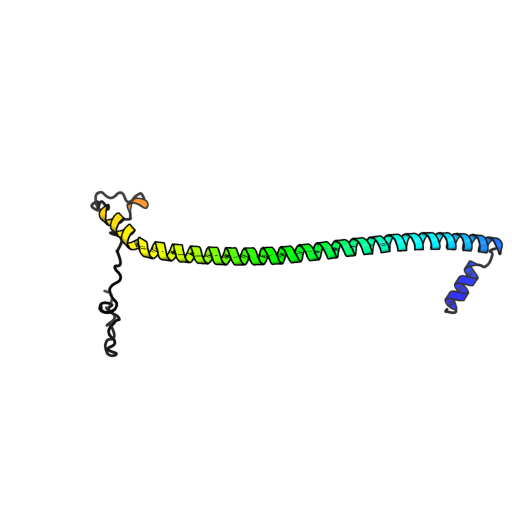1 ARG A N 1
ATOM 712 C CA . ARG A 1 91 ? -18.780 -1.153 40.422 1.00 90.38 91 ARG A CA 1
ATOM 713 C C . ARG A 1 91 ? -20.293 -1.362 40.524 1.00 90.38 91 ARG A C 1
ATOM 715 O O . ARG A 1 91 ? -20.831 -1.267 41.623 1.00 90.38 91 ARG A O 1
ATOM 722 N N . PHE A 1 92 ? -20.965 -1.625 39.404 1.00 91.12 92 PHE A N 1
ATOM 723 C CA . PHE A 1 92 ? -22.429 -1.733 39.341 1.00 91.12 92 PHE A CA 1
ATOM 724 C C . PHE A 1 92 ? -22.958 -3.171 39.426 1.00 91.12 92 PHE A C 1
ATOM 726 O O . PHE A 1 92 ? -24.143 -3.366 39.690 1.00 91.12 92 PHE A O 1
ATOM 733 N N . ALA A 1 93 ? -22.102 -4.188 39.283 1.00 88.44 93 ALA A N 1
ATOM 734 C CA . ALA A 1 93 ? -22.459 -5.589 39.509 1.00 88.44 93 ALA A CA 1
ATOM 735 C C . ALA A 1 93 ? -23.187 -5.850 40.844 1.00 88.44 93 ALA A C 1
ATOM 737 O O . ALA A 1 93 ? -24.203 -6.547 40.814 1.00 88.44 93 ALA A O 1
ATOM 738 N N . PRO A 1 94 ? -22.748 -5.323 42.008 1.00 88.31 94 PRO A N 1
ATOM 739 C CA . PRO A 1 94 ? -23.453 -5.573 43.264 1.00 88.31 94 PRO A CA 1
ATOM 740 C C . PRO A 1 94 ? -24.837 -4.916 43.316 1.00 88.31 94 PRO A C 1
ATOM 742 O O . PRO A 1 94 ? -25.748 -5.496 43.903 1.00 88.31 94 PRO A O 1
ATOM 745 N N . GLU A 1 95 ? -25.011 -3.740 42.706 1.00 89.75 95 GLU A N 1
ATOM 746 C CA . GLU A 1 95 ? -26.304 -3.045 42.639 1.00 89.75 95 GLU A CA 1
ATOM 747 C C . GLU A 1 95 ? -27.287 -3.811 41.747 1.00 89.75 95 GLU A C 1
ATOM 749 O O . GLU A 1 95 ? -28.392 -4.122 42.188 1.00 89.75 95 GLU A O 1
ATOM 754 N N . LEU A 1 96 ? -26.846 -4.228 40.555 1.00 86.94 96 LEU A N 1
ATOM 755 C CA . LEU A 1 96 ? -27.637 -5.064 39.645 1.00 86.94 96 LEU A CA 1
ATOM 756 C C . LEU A 1 96 ? -28.002 -6.414 40.274 1.00 86.94 96 LEU A C 1
ATOM 758 O O . LEU A 1 96 ? -29.136 -6.872 40.154 1.00 86.94 96 LEU A O 1
ATOM 762 N N . ALA A 1 97 ? -27.066 -7.049 40.983 1.00 85.44 97 ALA A N 1
ATOM 763 C CA . ALA A 1 97 ? -27.336 -8.289 41.705 1.00 85.44 97 ALA A CA 1
ATOM 764 C C . ALA A 1 97 ? -28.346 -8.077 42.844 1.00 85.44 97 ALA A C 1
ATOM 766 O O . ALA A 1 97 ? -29.212 -8.923 43.066 1.00 85.44 97 ALA A O 1
ATOM 767 N N . ALA A 1 98 ? -28.265 -6.954 43.564 1.00 85.62 98 ALA A N 1
ATOM 768 C CA . ALA A 1 98 ? -29.226 -6.616 44.607 1.00 85.62 98 ALA A CA 1
ATOM 769 C C . ALA A 1 98 ? -30.630 -6.364 44.035 1.00 85.62 98 ALA A C 1
ATOM 771 O O . ALA A 1 98 ? -31.600 -6.868 44.597 1.00 85.62 98 ALA A O 1
ATOM 772 N N . GLU A 1 99 ? -30.740 -5.648 42.915 1.00 87.00 99 GLU A N 1
ATOM 773 C CA . GLU A 1 99 ? -32.008 -5.403 42.217 1.00 87.00 99 GLU A CA 1
ATOM 774 C C . GLU A 1 99 ? -32.630 -6.702 41.679 1.00 87.00 99 GLU A C 1
ATOM 776 O O . GLU A 1 99 ? -33.812 -6.976 41.914 1.00 87.00 99 GLU A O 1
ATOM 781 N N . ALA A 1 100 ? -31.820 -7.554 41.042 1.00 84.69 100 ALA A N 1
ATOM 782 C CA . ALA A 1 100 ? -32.248 -8.869 40.569 1.00 84.69 100 ALA A CA 1
ATOM 783 C C . ALA A 1 100 ? -32.735 -9.759 41.724 1.00 84.69 100 ALA A C 1
ATOM 785 O O . ALA A 1 100 ? -33.761 -10.425 41.617 1.00 84.69 100 ALA A O 1
ATOM 786 N N . ASN A 1 101 ? -32.045 -9.731 42.867 1.00 84.25 101 ASN A N 1
ATOM 787 C CA . ASN A 1 101 ? -32.464 -10.471 44.057 1.00 84.25 101 ASN A CA 1
ATOM 788 C C . ASN A 1 101 ? -33.732 -9.896 44.702 1.00 84.25 101 ASN A C 1
ATOM 790 O O . ASN A 1 101 ? -34.554 -10.658 45.204 1.00 84.25 101 ASN A O 1
ATOM 794 N N . ALA A 1 102 ? -33.901 -8.571 44.711 1.00 85.88 102 ALA A N 1
ATOM 795 C CA . ALA A 1 102 ? -35.080 -7.919 45.284 1.00 85.88 102 ALA A CA 1
ATOM 796 C C . ALA A 1 102 ? -36.360 -8.231 44.494 1.00 85.88 102 ALA A C 1
ATOM 798 O O . ALA A 1 102 ? -37.448 -8.274 45.066 1.00 85.88 102 ALA A O 1
ATOM 799 N N . THR A 1 103 ? -36.222 -8.470 43.191 1.00 83.62 103 THR A N 1
ATOM 800 C CA . THR A 1 103 ? -37.320 -8.829 42.284 1.00 83.62 103 THR A CA 1
ATOM 801 C C . THR A 1 103 ? -37.454 -10.341 42.067 1.00 83.62 103 THR A C 1
ATOM 803 O O . THR A 1 103 ? -38.335 -10.780 41.326 1.00 83.62 103 THR A O 1
ATOM 806 N N . ALA A 1 104 ? -36.631 -11.158 42.737 1.00 79.88 104 ALA A N 1
ATOM 807 C CA . ALA A 1 104 ? -36.621 -12.604 42.560 1.00 79.88 104 ALA A CA 1
ATOM 808 C C . ALA A 1 104 ? -37.889 -13.266 43.126 1.00 79.88 104 ALA A C 1
ATOM 810 O O . ALA A 1 104 ? -38.187 -13.191 44.321 1.00 79.88 104 ALA A O 1
ATOM 811 N N . ILE A 1 105 ? -38.603 -14.002 42.273 1.00 75.25 105 ILE A N 1
ATOM 812 C CA . ILE A 1 105 ? -39.740 -14.837 42.671 1.00 75.25 105 ILE A CA 1
ATOM 813 C C . ILE A 1 105 ? -39.231 -16.262 42.906 1.00 75.25 105 ILE A C 1
ATOM 815 O O . ILE A 1 105 ? -38.845 -16.966 41.976 1.00 75.25 105 ILE A O 1
ATOM 819 N N . THR A 1 106 ? -39.226 -16.707 44.165 1.00 73.56 106 THR A N 1
ATOM 820 C CA . THR A 1 106 ? -38.779 -18.065 44.511 1.00 73.56 106 THR A CA 1
ATOM 821 C C . THR A 1 106 ? -39.927 -19.062 44.369 1.00 73.56 106 THR A C 1
ATOM 823 O O . THR A 1 106 ? -40.837 -19.094 45.195 1.00 73.56 106 THR A O 1
ATOM 826 N N . LEU A 1 107 ? -39.863 -19.917 43.346 1.00 71.00 107 LEU A N 1
ATOM 827 C CA . LEU A 1 107 ? -40.804 -21.027 43.170 1.00 71.00 107 LEU A CA 1
ATOM 828 C C . LEU A 1 107 ? -40.341 -22.285 43.938 1.00 71.00 107 LEU A C 1
ATOM 830 O O . LEU A 1 107 ? -39.147 -22.620 43.894 1.00 71.00 107 LEU A O 1
ATOM 834 N N . PRO A 1 108 ? -41.248 -23.022 44.612 1.00 75.62 108 PRO A N 1
ATOM 835 C CA . PRO A 1 108 ? -40.951 -24.332 45.199 1.00 75.62 108 PRO A CA 1
ATOM 836 C C . PRO A 1 108 ? -40.536 -25.351 44.132 1.00 75.62 108 PRO A C 1
ATOM 838 O O . PRO A 1 108 ? -41.114 -25.364 43.051 1.00 75.62 108 PRO A O 1
ATOM 841 N N . GLN A 1 109 ? -39.596 -26.253 44.449 1.00 73.06 109 GLN A N 1
ATOM 842 C CA . GLN A 1 109 ? -39.059 -27.251 43.503 1.00 73.06 109 GLN A CA 1
ATOM 843 C C . GLN A 1 109 ? -40.135 -28.069 42.773 1.00 73.06 109 GLN A C 1
ATOM 845 O O . GLN A 1 109 ? -39.974 -28.360 41.596 1.00 73.06 109 GLN A O 1
ATOM 850 N N . ALA A 1 110 ? -41.239 -28.395 43.450 1.00 77.56 110 ALA A N 1
ATOM 851 C CA . ALA A 1 110 ? -42.337 -29.184 42.890 1.00 77.56 110 ALA A CA 1
ATOM 852 C C . ALA A 1 110 ? -43.108 -28.489 41.750 1.00 77.56 110 ALA A C 1
ATOM 854 O O . ALA A 1 110 ? -43.853 -29.153 41.039 1.00 77.56 110 ALA A O 1
ATOM 855 N N . VAL A 1 111 ? -42.959 -27.169 41.596 1.00 77.12 111 VAL A N 1
ATOM 856 C CA . VAL A 1 111 ? -43.675 -26.345 40.602 1.00 77.12 111 VAL A CA 1
ATOM 857 C C . VAL A 1 111 ? -42.695 -25.707 39.607 1.00 77.12 111 VAL A C 1
ATOM 859 O O . VAL A 1 111 ? -43.068 -24.825 38.841 1.00 77.12 111 VAL A O 1
ATOM 862 N N . ARG A 1 112 ? -41.418 -26.115 39.629 1.00 70.25 112 ARG A N 1
ATOM 863 C CA . ARG A 1 112 ? -40.403 -25.588 38.712 1.00 70.25 112 ARG A CA 1
ATOM 864 C C . ARG A 1 112 ? -40.468 -26.317 37.383 1.00 70.25 112 ARG A C 1
ATOM 866 O O . ARG A 1 112 ? -40.344 -27.539 37.347 1.00 70.25 112 ARG A O 1
ATOM 873 N N . ASP A 1 113 ? -40.591 -25.551 36.310 1.00 74.38 113 ASP A N 1
ATOM 874 C CA . ASP A 1 113 ? -40.302 -26.049 34.976 1.00 74.38 113 ASP A CA 1
ATOM 875 C C . ASP A 1 113 ? -38.779 -26.108 34.804 1.00 74.38 113 ASP A C 1
ATOM 877 O O . ASP A 1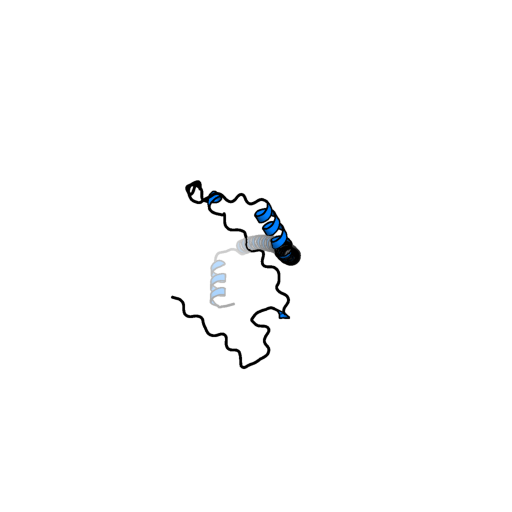 113 ? -38.083 -25.106 34.939 1.00 74.38 113 ASP A O 1
ATOM 881 N N . THR A 1 114 ? -38.240 -27.307 34.594 1.00 76.75 114 THR A N 1
ATOM 882 C CA . THR A 1 114 ? -36.804 -27.520 34.350 1.00 76.75 114 THR A CA 1
ATOM 883 C C . THR A 1 114 ? -36.510 -27.828 32.884 1.00 76.75 114 THR A C 1
ATOM 885 O O . THR A 1 114 ? -35.377 -28.184 32.559 1.00 76.75 114 THR A O 1
ATOM 888 N N . SER A 1 115 ? -37.520 -27.762 32.007 1.00 80.44 115 SER A N 1
ATOM 889 C CA . SER A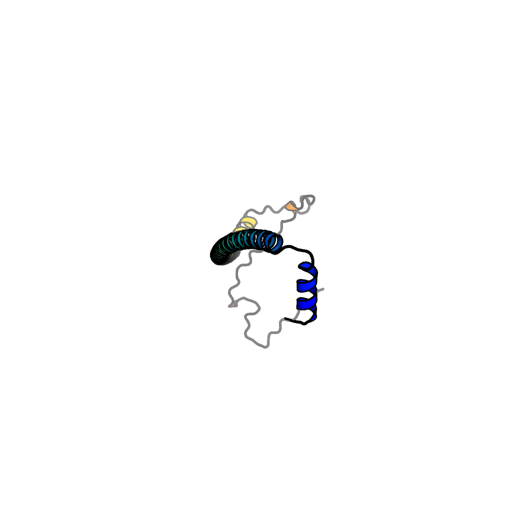 1 115 ? -37.367 -28.059 30.579 1.00 80.44 115 SER A CA 1
ATOM 890 C C . SER A 1 115 ? -36.670 -26.930 29.810 1.00 80.44 115 SER A C 1
ATOM 892 O O . SER A 1 115 ? -35.949 -27.212 28.852 1.00 80.44 115 SER A O 1
ATOM 894 N N . ALA A 1 116 ? -36.817 -25.683 30.268 1.00 73.56 116 ALA A N 1
ATOM 895 C CA . ALA A 1 116 ? -36.117 -24.506 29.763 1.00 73.56 116 ALA A CA 1
ATOM 896 C C . ALA A 1 116 ? -34.865 -24.211 30.606 1.00 73.56 116 ALA A C 1
ATOM 898 O O . ALA A 1 116 ? -34.871 -24.346 31.832 1.00 73.56 116 ALA A O 1
ATOM 899 N N . ILE A 1 117 ? -33.764 -23.833 29.953 1.00 67.44 117 ILE A N 1
ATOM 900 C CA . ILE A 1 117 ? -32.475 -23.573 30.622 1.00 67.44 117 ILE A CA 1
ATOM 901 C C . ILE A 1 117 ? -32.528 -22.214 31.338 1.00 67.44 117 ILE A C 1
ATOM 903 O O . ILE A 1 117 ? -31.904 -22.029 32.384 1.00 67.44 117 ILE A O 1
ATOM 907 N N . GLU A 1 118 ? -33.320 -21.284 30.806 1.00 67.31 118 GLU A N 1
ATOM 908 C CA . GLU A 1 118 ? -33.545 -19.947 31.349 1.00 67.31 118 GLU A CA 1
ATOM 909 C C . GLU A 1 118 ? -34.230 -19.974 32.732 1.00 67.31 118 GLU A C 1
ATOM 911 O O . GLU A 1 118 ? -33.936 -19.123 33.570 1.00 67.31 118 GLU A O 1
ATOM 916 N N . ASP A 1 119 ? -35.050 -20.994 33.019 1.00 62.00 119 ASP A N 1
ATOM 917 C CA . ASP A 1 119 ? -35.801 -21.144 34.281 1.00 62.00 119 ASP A CA 1
ATOM 918 C C . ASP A 1 119 ? -34.995 -21.818 35.415 1.00 62.00 119 ASP A C 1
ATOM 920 O O . ASP A 1 119 ? -35.484 -22.012 36.535 1.00 62.00 119 ASP A O 1
ATOM 924 N N . GLN A 1 120 ? -33.725 -22.164 35.169 1.00 61.78 120 GLN A N 1
ATOM 925 C CA . GLN A 1 120 ? -32.888 -22.887 36.139 1.00 61.78 120 GLN A CA 1
ATOM 926 C C . GLN A 1 120 ? -32.160 -21.967 37.141 1.00 61.78 120 GLN A C 1
ATOM 928 O O . GLN A 1 120 ? -31.724 -22.430 38.202 1.00 61.78 120 GLN A O 1
ATOM 933 N N . ALA A 1 121 ? -32.053 -20.662 36.872 1.00 60.50 121 ALA A N 1
ATOM 934 C CA . ALA A 1 121 ? -31.347 -19.707 37.734 1.00 60.50 121 ALA A CA 1
ATOM 935 C C . ALA A 1 121 ? -32.263 -19.145 38.841 1.00 60.50 121 ALA A C 1
ATOM 937 O O . ALA A 1 121 ? -32.948 -18.147 38.657 1.00 60.50 121 ALA A O 1
ATOM 938 N N . THR A 1 122 ? -32.285 -19.789 40.015 1.00 59.47 122 THR A N 1
ATOM 939 C CA . THR A 1 122 ? -33.206 -19.424 41.124 1.00 59.47 122 THR A CA 1
ATOM 940 C C . THR A 1 122 ? -32.542 -19.230 42.487 1.00 59.47 122 THR A C 1
ATOM 942 O O . THR A 1 122 ? -33.220 -18.879 43.452 1.00 59.47 122 THR A O 1
ATOM 945 N N . ALA A 1 123 ? -31.235 -19.467 42.607 1.00 66.25 123 ALA A N 1
ATOM 946 C CA . ALA A 1 123 ? -30.511 -19.107 43.822 1.00 66.25 123 ALA A CA 1
ATOM 947 C C . ALA A 1 123 ? -30.224 -17.594 43.809 1.00 66.25 123 ALA A C 1
ATOM 949 O O . ALA A 1 123 ? -29.833 -17.083 42.757 1.00 66.25 123 ALA A O 1
ATOM 950 N N . PRO A 1 124 ? -30.376 -16.883 44.944 1.00 67.25 124 PRO A N 1
ATOM 951 C CA . PRO A 1 124 ? -29.988 -15.482 45.031 1.00 67.25 124 PRO A CA 1
ATOM 952 C C . PRO A 1 124 ? -28.542 -15.291 44.574 1.00 67.25 124 PRO A C 1
ATOM 954 O O . PRO A 1 124 ? -27.648 -16.036 44.989 1.00 67.25 124 PRO A O 1
ATOM 957 N N . ILE A 1 125 ? -28.311 -14.285 43.737 1.00 72.38 125 ILE A N 1
ATOM 958 C CA . ILE A 1 125 ? -26.973 -13.925 43.279 1.00 72.38 125 ILE A CA 1
ATOM 959 C C . ILE A 1 125 ? -26.186 -13.453 44.510 1.00 72.38 125 ILE A C 1
ATOM 961 O O . ILE A 1 125 ? -26.624 -12.515 45.183 1.00 72.38 125 ILE A O 1
ATOM 965 N N . PRO A 1 126 ? -25.045 -14.073 44.853 1.00 68.62 126 PRO A N 1
ATOM 966 C CA . PRO A 1 126 ? -24.278 -13.668 46.019 1.00 68.62 126 PRO A CA 1
ATOM 967 C C . PRO A 1 126 ? -23.732 -12.250 45.813 1.00 68.62 126 PRO A C 1
ATOM 969 O O . PRO A 1 126 ? -22.805 -12.031 45.036 1.00 68.62 126 PRO A O 1
ATOM 972 N N . VAL A 1 127 ? -24.298 -11.276 46.529 1.00 66.88 127 VAL A N 1
ATOM 973 C CA . VAL A 1 127 ? -23.777 -9.906 46.562 1.00 66.88 127 VAL A CA 1
ATOM 974 C C . VAL A 1 127 ? -22.557 -9.907 47.479 1.00 66.88 127 VAL A C 1
ATOM 976 O O . VAL A 1 127 ? -22.683 -9.778 48.700 1.00 66.88 127 VAL A O 1
ATOM 979 N N . ILE A 1 128 ? -21.368 -10.104 46.909 1.00 64.00 128 ILE A N 1
ATOM 980 C CA . ILE A 1 128 ? -20.113 -9.993 47.656 1.00 64.00 128 ILE A CA 1
ATOM 981 C C . ILE A 1 128 ? -19.947 -8.520 48.032 1.00 64.00 128 ILE A C 1
ATOM 983 O O . ILE A 1 128 ? -19.514 -7.698 47.230 1.00 64.00 128 ILE A O 1
ATOM 987 N N . ARG A 1 129 ? -20.318 -8.165 49.265 1.00 57.78 129 ARG A N 1
ATOM 988 C CA . ARG A 1 129 ? -19.915 -6.880 49.838 1.00 57.78 129 ARG A CA 1
ATOM 989 C C . ARG A 1 129 ? -18.410 -6.962 50.093 1.00 57.78 129 ARG A C 1
ATOM 991 O O . ARG A 1 129 ? -17.992 -7.945 50.710 1.00 57.78 129 ARG A O 1
ATOM 998 N N . PRO A 1 130 ? -17.595 -5.986 49.657 1.00 53.78 130 PRO A N 1
ATOM 999 C CA . PRO A 1 130 ? -16.190 -5.960 50.029 1.00 53.78 130 PRO A CA 1
ATOM 1000 C C . PRO A 1 130 ? -16.107 -5.898 51.556 1.00 53.78 130 PRO A C 1
ATOM 1002 O O . PRO A 1 130 ? -16.452 -4.897 52.185 1.00 53.78 130 PRO A O 1
ATOM 1005 N N . VAL A 1 131 ? -15.722 -7.022 52.158 1.00 54.66 131 VAL A N 1
ATOM 1006 C CA . VAL A 1 131 ? -15.470 -7.123 53.591 1.00 54.66 131 VAL A CA 1
ATOM 1007 C C . VAL A 1 131 ? -14.271 -6.217 53.870 1.00 54.66 131 VAL A C 1
ATOM 1009 O O . VAL A 1 131 ? -13.247 -6.354 53.194 1.00 54.66 131 VAL A O 1
ATOM 1012 N N . PRO A 1 132 ? -14.370 -5.257 54.804 1.00 58.09 132 PRO A N 1
ATOM 1013 C CA . PRO A 1 132 ? -13.257 -4.366 55.084 1.00 58.09 132 PRO A CA 1
ATOM 1014 C C . PRO A 1 132 ? -12.045 -5.198 55.521 1.00 58.09 132 PRO A C 1
ATOM 1016 O O . PRO A 1 132 ? -12.203 -6.193 56.223 1.00 58.09 132 PRO A O 1
ATOM 1019 N N . LEU A 1 133 ? -10.838 -4.797 55.101 1.00 53.69 133 LEU A N 1
ATOM 1020 C CA . LEU A 1 133 ? -9.613 -5.610 55.190 1.00 53.69 133 LEU A CA 1
ATOM 1021 C C . LEU A 1 133 ? -9.392 -6.249 56.577 1.00 53.69 133 LEU A C 1
ATOM 1023 O O . LEU A 1 133 ? -8.927 -7.374 56.663 1.00 53.69 133 LEU A O 1
ATOM 1027 N N . HIS A 1 134 ? -9.793 -5.571 57.656 1.00 57.62 134 HIS A N 1
ATOM 1028 C CA . HIS A 1 134 ? -9.683 -6.041 59.044 1.00 57.62 134 HIS A CA 1
ATOM 1029 C C . HIS A 1 134 ? -10.595 -7.231 59.415 1.00 57.62 134 HIS A C 1
ATOM 1031 O O . HIS A 1 134 ? -10.416 -7.823 60.474 1.00 57.62 134 HIS A O 1
ATOM 1037 N N . GLN A 1 135 ? -11.575 -7.571 58.577 1.00 51.56 135 GLN A N 1
ATOM 1038 C CA . GLN A 1 135 ? -12.483 -8.715 58.730 1.00 51.56 135 GLN A CA 1
ATOM 1039 C C . GLN A 1 135 ? -12.200 -9.831 57.712 1.00 51.56 135 GLN A C 1
ATOM 1041 O O . GLN A 1 135 ? -12.856 -10.873 57.743 1.00 51.56 135 GLN A O 1
ATOM 1046 N N . ALA A 1 136 ? -11.230 -9.646 56.808 1.00 49.31 136 ALA A N 1
ATOM 1047 C CA . ALA A 1 136 ? -10.819 -10.711 55.908 1.00 49.31 136 ALA A CA 1
ATOM 1048 C C . ALA A 1 136 ? -10.127 -11.830 56.718 1.00 49.31 136 ALA A C 1
ATOM 1050 O O . ALA A 1 136 ? -9.235 -11.535 57.517 1.00 49.31 136 ALA A O 1
ATOM 1051 N N . PRO A 1 137 ? -10.451 -13.119 56.496 1.00 53.72 137 PRO A N 1
ATOM 1052 C CA . PRO A 1 137 ? -9.870 -14.245 57.244 1.00 53.72 137 PRO A CA 1
ATOM 1053 C C . PRO A 1 137 ? -8.348 -14.405 57.056 1.00 53.72 137 PRO A C 1
ATOM 1055 O O . PRO A 1 137 ? -7.720 -15.207 57.740 1.00 53.72 137 PRO A O 1
ATOM 1058 N N . PHE A 1 138 ? -7.746 -13.624 56.154 1.00 51.81 138 PHE A N 1
ATOM 1059 C CA . PHE A 1 138 ? -6.310 -13.582 55.872 1.00 51.81 138 PHE A CA 1
ATOM 1060 C C . PHE A 1 138 ? -5.596 -12.373 56.508 1.00 51.81 138 PHE A C 1
ATOM 1062 O O . PHE A 1 138 ? -4.389 -12.232 56.346 1.00 51.81 138 PHE A O 1
ATOM 1069 N N . ALA A 1 139 ? -6.308 -11.495 57.225 1.00 43.94 139 ALA A N 1
ATOM 1070 C CA . ALA A 1 139 ? -5.755 -10.269 57.818 1.00 43.94 139 ALA A CA 1
ATOM 1071 C C . ALA A 1 139 ? -5.112 -10.469 59.203 1.00 43.94 139 ALA A C 1
ATOM 1073 O O . ALA A 1 139 ? -4.824 -9.507 59.913 1.00 43.94 139 ALA A O 1
ATOM 1074 N N . SER A 1 140 ? -4.867 -11.720 59.596 1.00 47.75 140 SER A N 1
ATOM 1075 C CA . SER A 1 140 ? -4.032 -12.029 60.751 1.00 47.75 140 SER A CA 1
ATOM 1076 C C . SER A 1 140 ? -2.562 -11.926 60.344 1.00 47.75 140 SER A C 1
ATOM 1078 O O . SER A 1 140 ? -2.050 -12.772 59.618 1.00 47.75 140 SER A O 1
ATOM 1080 N N . THR A 1 141 ? -1.854 -10.923 60.862 1.00 50.97 141 THR A N 1
ATOM 1081 C CA . THR A 1 141 ? -0.384 -10.827 60.799 1.00 50.97 141 THR A CA 1
ATOM 1082 C C . THR A 1 141 ? 0.314 -11.773 61.784 1.00 50.97 141 THR A C 1
ATOM 1084 O O . THR A 1 141 ? 1.527 -11.689 61.962 1.00 50.97 141 THR A O 1
ATOM 1087 N N . ASN A 1 142 ? -0.426 -12.681 62.437 1.00 48.53 142 ASN A N 1
ATOM 1088 C CA . ASN A 1 142 ? 0.135 -13.664 63.354 1.00 48.53 142 ASN A CA 1
ATOM 1089 C C . ASN A 1 142 ? 0.700 -14.870 62.570 1.00 48.53 142 ASN A C 1
ATOM 1091 O O . ASN A 1 142 ? -0.086 -15.658 62.033 1.00 48.53 142 ASN A O 1
ATOM 1095 N N . PRO A 1 143 ? 2.034 -15.068 62.533 1.00 53.75 143 PRO A N 1
ATOM 1096 C CA . PRO A 1 143 ? 2.678 -16.129 61.754 1.00 53.75 143 PRO A CA 1
ATOM 1097 C C . PRO A 1 143 ? 2.381 -17.550 62.264 1.00 53.75 143 PRO A C 1
ATOM 1099 O O . PRO A 1 143 ? 2.767 -18.518 61.616 1.00 53.75 143 PRO A O 1
ATOM 1102 N N . ALA A 1 144 ? 1.697 -17.702 63.404 1.00 53.00 144 ALA A N 1
ATOM 1103 C CA . ALA A 1 144 ? 1.323 -19.005 63.954 1.00 53.00 144 ALA A CA 1
ATOM 1104 C C . ALA A 1 144 ? -0.026 -19.546 63.439 1.00 53.00 144 ALA A C 1
ATOM 1106 O O . ALA A 1 144 ? -0.371 -20.692 63.729 1.00 53.00 144 ALA A O 1
ATOM 1107 N N . HIS A 1 145 ? -0.807 -18.759 62.690 1.00 49.09 145 HIS A N 1
ATOM 1108 C CA . HIS A 1 145 ? -2.142 -19.179 62.266 1.00 49.09 145 HIS A CA 1
ATOM 1109 C C . HIS A 1 145 ? -2.110 -19.846 60.883 1.00 49.09 145 HIS A C 1
ATOM 1111 O O . HIS A 1 145 ? -2.422 -19.237 59.865 1.00 49.09 145 HIS A O 1
ATOM 1117 N N . VAL A 1 146 ? -1.752 -21.130 60.835 1.00 48.62 146 VAL A N 1
ATOM 1118 C CA . VAL A 1 146 ? -2.042 -21.970 59.662 1.00 48.62 146 VAL A CA 1
ATOM 1119 C C . VAL A 1 146 ? -3.528 -22.345 59.724 1.00 48.62 146 VAL A C 1
ATOM 1121 O O . VAL A 1 146 ? -3.946 -22.936 60.723 1.00 48.62 146 VAL A O 1
ATOM 1124 N N . PRO A 1 147 ? -4.364 -22.016 58.721 1.00 47.69 147 PRO A N 1
ATOM 1125 C CA . PRO A 1 147 ? -5.731 -22.511 58.693 1.00 47.69 147 PRO A CA 1
ATOM 1126 C C . PRO A 1 147 ? -5.700 -24.030 58.505 1.00 47.69 147 PRO A C 1
ATOM 1128 O O . PRO A 1 147 ? -5.129 -24.555 57.547 1.00 47.69 147 PRO A O 1
ATOM 1131 N N . THR A 1 148 ? -6.303 -24.747 59.449 1.00 47.69 148 THR A N 1
ATOM 1132 C CA . THR A 1 148 ? -6.483 -26.195 59.374 1.00 47.69 148 THR A CA 1
ATOM 1133 C C . THR A 1 148 ? -7.346 -26.493 58.150 1.00 47.69 148 THR A C 1
ATOM 1135 O O . THR A 1 148 ? -8.482 -26.033 58.049 1.00 47.69 148 THR A O 1
ATOM 1138 N N . ARG A 1 149 ? -6.794 -27.228 57.181 1.00 39.41 149 ARG A N 1
ATOM 1139 C CA . ARG A 1 149 ? -7.524 -27.687 55.995 1.00 39.41 149 ARG A CA 1
ATOM 1140 C C . ARG A 1 149 ? -8.677 -28.572 56.481 1.00 39.41 149 ARG A C 1
ATOM 1142 O O . ARG A 1 149 ? -8.434 -29.690 56.923 1.00 39.41 149 ARG A O 1
ATOM 1149 N N . ALA A 1 150 ? -9.909 -28.068 56.442 1.00 41.94 150 ALA A N 1
ATOM 1150 C CA . ALA A 1 150 ? -11.084 -28.872 56.748 1.00 41.94 150 ALA A CA 1
ATOM 1151 C C . ALA A 1 150 ? -11.165 -30.027 55.737 1.00 41.94 150 ALA A C 1
ATOM 1153 O O . ALA A 1 150 ? -11.280 -29.820 54.526 1.00 41.94 150 ALA A O 1
ATOM 1154 N N . THR A 1 151 ? -11.029 -31.245 56.245 1.00 44.50 151 THR A N 1
ATOM 1155 C CA . THR A 1 151 ? -11.244 -32.500 55.528 1.00 44.50 151 THR A CA 1
ATOM 1156 C C . THR A 1 151 ? -12.684 -32.561 55.023 1.00 44.50 151 THR A C 1
ATOM 1158 O O . THR A 1 151 ? -13.619 -32.432 55.809 1.00 44.50 151 THR A O 1
ATOM 1161 N N . ARG A 1 152 ? -12.854 -32.756 53.709 1.00 39.25 152 ARG A N 1
ATOM 1162 C CA . ARG A 1 152 ? -14.136 -33.124 53.094 1.00 39.25 152 ARG A CA 1
ATOM 1163 C C . ARG A 1 152 ? -14.527 -34.533 53.557 1.00 39.25 152 ARG A C 1
ATOM 1165 O O . ARG A 1 152 ? -13.747 -35.460 53.342 1.00 39.25 152 ARG A O 1
ATOM 1172 N N . HIS A 1 153 ? -15.719 -34.665 54.130 1.00 37.97 153 HIS A N 1
ATOM 1173 C CA . HIS A 1 153 ? -16.517 -35.891 54.134 1.00 37.97 153 HIS A CA 1
ATOM 1174 C C . HIS A 1 153 ? -17.785 -35.627 53.331 1.00 37.97 153 HIS A C 1
ATOM 1176 O O . HIS A 1 153 ? -18.297 -34.488 53.435 1.00 37.97 153 HIS A O 1
#

Foldseek 3Di:
DDPVVVVVVVVVCPPDDPVNVVVVVVVVVVVVVVVVVVVVVVVVVVVVVVVVVVVVVVVVVVVVVVVVVVVVVVVVVVVVVVVVVVVVCVVCVLVVLVVCQVPADADDPVPQDPVDPVRPPRDRDDNPDPDPLCPPPPNDPDPPDDPDPDDDD

Sequence (153 aa):
MTIAQDLRTRRKHRGKTPWQLVKTIGRLEREADAAVCQMVAMATEIDGLTADRNQLTHQMQEQAVAHAATVDDLTTERDHLDQQLAALRERFAPELAAEANATAITLPQAVRDTSAIEDQATAPIPVIRPVPLHQAPFASTNPAHVPTRATRH

Secondary structure (DSSP, 8-state):
--HHHHHHHHHHHTT--HHHHHHHHHHHHHHHHHHHHHHHHHHHHHHHHHHHHHHHHHHHHHHHHHHHHHHHHHHHHHHHHHHHHHHHHHHHHHHHHHHHHHT-----GGG---SSSGGG--SPP-------GGGSTT----TT-PPP-----

Radius of gyration: 46.2 Å; chains: 1; bounding box: 88×45×119 Å

pLDDT: mean 80.91, std 18.34, range [37.97, 98.5]